Protein AF-A0AAG5D6Y2-F1 (afdb_monomer)

Solvent-accessible surface area (backbone atoms only — not comparable to full-atom values): 8349 Å² total; per-residue (Å²): 142,78,93,64,73,73,86,70,53,48,80,87,47,42,68,57,53,52,48,53,50,50,51,51,41,49,52,50,24,51,50,37,39,50,55,30,69,47,37,72,79,69,50,80,81,56,93,54,60,69,62,50,52,51,52,35,51,52,36,42,52,52,19,51,51,40,44,53,51,39,50,43,47,49,50,18,63,74,70,66,37,70,65,39,50,49,53,50,49,64,62,44,51,61,53,52,54,52,49,53,51,50,40,53,53,24,59,74,66,68,40,66,67,53,39,52,53,41,51,55,52,47,52,53,54,50,51,52,50,52,51,52,50,50,54,51,51,39,62,73,68,50,58,68,67,63,67,75,77,117

Secondary structure (DSSP, 8-state):
----SSTT-TTTTHHHHHHHHHHHHHHHHHHHHHHHHTHHHH-TT-S-HHHHHHHHHHHHHHHHHHHHHHHHHHHHHHTT-HHHHHHHHHHHHHHHHHHHHHHHHHHHTT-HHHHHHHHHHHHHHHHHHHHHHHHHHHHHTTHHHHTT--

pLDDT: mean 76.4, std 13.37, range [36.5, 89.31]

Nearest PDB structures (foldseek):
  8e0m-assembly4_L  TM=3.903E-01  e=5.430E+00  synthetic construct

Mean predicted aligned error: 10.42 Å

Structure (mmCIF, N/CA/C/O backbone):
data_AF-A0AAG5D6Y2-F1
#
_entry.id   AF-A0AAG5D6Y2-F1
#
loop_
_atom_site.group_PDB
_atom_site.id
_atom_site.type_symbol
_atom_site.label_atom_id
_atom_site.label_alt_id
_atom_site.label_comp_id
_atom_site.label_asym_id
_atom_site.label_entity_id
_atom_site.label_seq_id
_atom_site.pdbx_PDB_ins_code
_atom_site.Cartn_x
_atom_site.Cartn_y
_atom_site.Cartn_z
_atom_site.occupancy
_atom_site.B_iso_or_equiv
_atom_site.auth_seq_id
_atom_site.auth_comp_id
_atom_site.auth_asym_id
_atom_site.auth_atom_id
_atom_site.pdbx_PDB_model_num
ATOM 1 N N . MET A 1 1 ? -19.504 28.503 19.263 1.00 38.84 1 MET A N 1
ATOM 2 C CA . MET A 1 1 ? -20.281 27.259 19.087 1.00 38.84 1 MET A CA 1
ATOM 3 C C . MET A 1 1 ? -20.469 27.058 17.596 1.00 38.84 1 MET A C 1
ATOM 5 O O . MET A 1 1 ? -21.255 27.779 17.007 1.00 38.84 1 MET A O 1
ATOM 9 N N . MET A 1 2 ? -19.672 26.194 16.969 1.00 37.72 2 MET A N 1
ATOM 10 C CA . MET A 1 2 ? -19.837 25.834 15.558 1.00 37.72 2 MET A CA 1
ATOM 11 C C . MET A 1 2 ? -19.792 24.311 15.449 1.00 37.72 2 MET A C 1
ATOM 13 O O . MET A 1 2 ? -18.806 23.677 15.823 1.00 37.72 2 MET A O 1
ATOM 17 N N . GLU A 1 3 ? -20.906 23.756 14.985 1.00 42.69 3 GLU A N 1
ATOM 18 C CA . GLU A 1 3 ? -21.151 22.354 14.658 1.00 42.69 3 GLU A CA 1
ATOM 19 C C . GLU A 1 3 ? -20.291 21.901 13.465 1.00 42.69 3 GLU A C 1
ATOM 21 O O . GLU A 1 3 ? -20.767 21.779 12.343 1.00 42.69 3 GLU A O 1
ATOM 26 N N . GLN A 1 4 ? -19.001 21.643 13.683 1.00 46.47 4 GLN A N 1
ATOM 27 C CA . GLN A 1 4 ? -18.172 20.901 12.715 1.00 46.47 4 GLN A CA 1
ATOM 28 C C . GLN A 1 4 ? -17.955 19.435 13.118 1.00 46.47 4 GLN A C 1
ATOM 30 O O . GLN A 1 4 ? -17.362 18.662 12.370 1.00 46.47 4 GLN A O 1
ATOM 35 N N . SER A 1 5 ? -18.456 19.019 14.284 1.00 46.16 5 SER A N 1
ATOM 36 C CA . SER A 1 5 ? -18.254 17.671 14.822 1.00 46.16 5 SER A CA 1
ATOM 37 C C . SER A 1 5 ? -19.112 16.582 14.167 1.00 46.16 5 SER A C 1
ATOM 39 O O . SER A 1 5 ? -18.811 15.411 14.372 1.00 46.16 5 SER A O 1
ATOM 41 N N . SER A 1 6 ? -20.135 16.921 13.370 1.00 45.78 6 SER A N 1
ATOM 42 C CA . SER A 1 6 ? -21.032 15.926 12.751 1.00 45.78 6 SER A CA 1
ATOM 43 C C . SER A 1 6 ? -20.632 15.496 11.334 1.00 45.78 6 SER A C 1
ATOM 45 O O . SER A 1 6 ? -21.024 14.419 10.895 1.00 45.78 6 SER A O 1
ATOM 47 N N . LEU A 1 7 ? -19.823 16.287 10.618 1.00 44.72 7 LEU A N 1
ATOM 48 C CA . LEU A 1 7 ? -19.464 16.018 9.213 1.00 44.72 7 LEU A CA 1
ATOM 49 C C . LEU A 1 7 ? -18.234 15.100 9.064 1.00 44.72 7 LEU A C 1
ATOM 51 O O . LEU A 1 7 ? -18.012 14.508 8.013 1.00 44.72 7 LEU A O 1
ATOM 55 N N . LEU A 1 8 ? -17.464 14.936 10.144 1.00 48.75 8 LEU A N 1
ATOM 56 C CA . LEU A 1 8 ? -16.350 13.988 10.284 1.00 48.75 8 LEU A CA 1
ATOM 57 C C . LEU A 1 8 ? -16.664 12.908 11.331 1.00 48.75 8 LEU A C 1
ATOM 59 O O . LEU A 1 8 ? -15.742 12.327 11.908 1.00 48.75 8 LEU A O 1
ATOM 63 N N . ASP A 1 9 ? -17.945 12.616 11.588 1.00 51.03 9 ASP A N 1
ATOM 64 C CA . ASP A 1 9 ? -18.331 11.513 12.472 1.00 51.03 9 ASP A CA 1
ATOM 65 C C . ASP A 1 9 ? -18.184 10.162 11.751 1.00 51.03 9 ASP A C 1
ATOM 67 O O . ASP A 1 9 ? -19.123 9.400 11.527 1.00 51.03 9 ASP A O 1
ATOM 71 N N . PHE A 1 10 ? -16.939 9.854 11.381 1.00 53.50 10 PHE A N 1
ATOM 72 C CA . PHE A 1 10 ? -16.522 8.553 10.876 1.00 53.50 10 PHE A CA 1
ATOM 73 C C . PHE A 1 10 ? -16.744 7.451 11.917 1.00 53.50 10 PHE A C 1
ATOM 75 O O . PHE A 1 10 ? -16.651 6.284 11.564 1.00 53.50 10 PHE A O 1
ATOM 82 N N . SER A 1 11 ? -17.054 7.779 13.178 1.00 54.50 11 SER A N 1
ATOM 83 C CA . SER A 1 11 ? -17.197 6.821 14.277 1.00 54.50 11 SER A CA 1
ATOM 84 C C . SER A 1 11 ? -18.261 5.756 14.020 1.00 54.50 11 SER A C 1
ATOM 86 O O . SER A 1 11 ? -18.034 4.577 14.294 1.00 54.50 11 SER A O 1
ATOM 88 N N . LYS A 1 12 ? -19.393 6.135 13.415 1.00 60.47 12 LYS A N 1
ATOM 89 C CA . LYS A 1 12 ? -20.477 5.188 13.101 1.00 60.47 12 LYS A CA 1
ATOM 90 C C . LYS A 1 12 ? -20.175 4.300 11.889 1.00 60.47 12 LYS A C 1
ATOM 92 O O . LYS A 1 12 ? -20.640 3.166 11.838 1.00 60.47 12 LYS A O 1
ATOM 97 N N . THR A 1 13 ? -19.363 4.773 10.946 1.00 69.06 13 THR A N 1
ATOM 98 C CA . THR A 1 13 ? -19.079 4.098 9.661 1.00 69.06 13 THR A CA 1
ATOM 99 C C . THR A 1 13 ? -17.647 3.574 9.540 1.00 69.06 13 THR A C 1
ATOM 101 O O . THR A 1 13 ? -17.267 3.010 8.514 1.00 69.06 13 THR A O 1
ATOM 104 N N . ILE A 1 14 ? -16.830 3.715 10.584 1.00 74.19 14 ILE A N 1
ATOM 105 C CA . ILE A 1 14 ? -15.409 3.347 10.583 1.00 74.19 14 ILE A CA 1
ATOM 106 C C . ILE A 1 14 ? -15.178 1.866 10.294 1.00 74.19 14 ILE A C 1
ATOM 108 O O . ILE A 1 14 ? -14.229 1.529 9.593 1.00 74.19 14 ILE A O 1
ATOM 112 N N . LYS A 1 15 ? -16.069 0.986 10.774 1.00 71.44 15 LYS A N 1
ATOM 113 C CA . LYS A 1 15 ? -16.028 -0.452 10.489 1.00 71.44 15 LYS A CA 1
ATOM 114 C C . LYS A 1 15 ? -16.158 -0.683 8.984 1.00 71.44 15 LYS A C 1
ATOM 116 O O . LYS A 1 15 ? -15.396 -1.464 8.422 1.00 71.44 15 LYS A O 1
ATOM 121 N N . THR A 1 16 ? -17.053 0.047 8.322 1.00 78.62 16 THR A N 1
ATOM 122 C CA . THR A 1 16 ? -17.253 -0.010 6.870 1.00 78.62 16 THR A CA 1
ATOM 123 C C . THR A 1 16 ? -16.031 0.518 6.125 1.00 78.62 16 THR A C 1
ATOM 125 O O . THR A 1 16 ? -15.533 -0.154 5.230 1.00 78.62 16 THR A O 1
ATOM 128 N N . HIS A 1 17 ? -15.480 1.665 6.530 1.00 80.94 17 HIS A N 1
ATOM 129 C CA . HIS A 1 17 ? -14.277 2.222 5.901 1.00 80.94 17 HIS A CA 1
ATOM 130 C C . HIS A 1 17 ? -13.044 1.326 6.072 1.00 80.94 17 HIS A C 1
ATOM 132 O O . HIS A 1 17 ? -12.303 1.111 5.115 1.00 80.94 17 HIS A O 1
ATOM 138 N N . ALA A 1 18 ? -12.852 0.747 7.257 1.00 79.75 18 ALA A N 1
ATOM 139 C CA . ALA A 1 18 ? -11.794 -0.224 7.513 1.00 79.75 18 ALA A CA 1
ATOM 140 C C . ALA A 1 18 ? -11.995 -1.516 6.702 1.00 79.75 18 ALA A C 1
ATOM 142 O O . ALA A 1 18 ? -11.033 -2.069 6.175 1.00 79.75 18 ALA A O 1
ATOM 143 N N . THR A 1 19 ? -13.243 -1.956 6.517 1.00 81.88 19 THR A N 1
ATOM 144 C CA . THR A 1 19 ? -13.561 -3.105 5.655 1.00 81.88 19 THR A CA 1
ATOM 145 C C . THR A 1 19 ? -13.241 -2.807 4.190 1.00 81.88 19 THR A C 1
ATOM 147 O O . THR A 1 19 ? -12.573 -3.609 3.545 1.00 81.88 19 THR A O 1
ATOM 150 N N . ILE A 1 20 ? -13.644 -1.639 3.674 1.00 84.19 20 ILE A N 1
ATOM 151 C CA . ILE A 1 20 ? -13.327 -1.194 2.304 1.00 84.19 20 ILE A CA 1
ATOM 152 C C . ILE A 1 20 ? -11.814 -1.175 2.092 1.00 84.19 20 ILE A C 1
ATOM 154 O O . ILE A 1 20 ? -11.311 -1.703 1.105 1.00 84.19 20 ILE A O 1
ATOM 158 N N . ILE A 1 21 ? -11.079 -0.615 3.048 1.00 85.69 21 ILE A N 1
ATOM 159 C CA . ILE A 1 21 ? -9.622 -0.595 3.024 1.00 85.69 21 ILE A CA 1
ATOM 160 C C . ILE A 1 21 ? -9.031 -2.013 3.017 1.00 85.69 21 ILE A C 1
ATOM 162 O O . ILE A 1 21 ? -8.111 -2.285 2.246 1.00 85.69 21 ILE A O 1
ATOM 166 N N . GLY A 1 22 ? -9.561 -2.923 3.836 1.00 84.06 22 GLY A N 1
ATOM 167 C CA . GLY A 1 22 ? -9.148 -4.325 3.837 1.00 84.06 22 GLY A CA 1
ATOM 168 C C . GLY A 1 22 ? -9.358 -4.989 2.475 1.00 84.06 22 GLY A C 1
ATOM 169 O O . GLY A 1 22 ? -8.452 -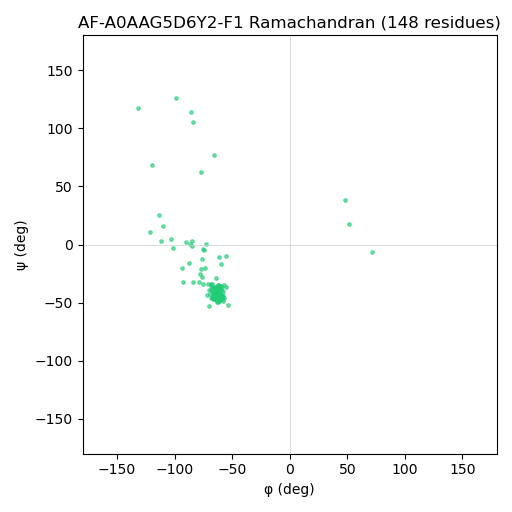5.648 1.971 1.00 84.06 22 GLY A O 1
ATOM 170 N N . VAL A 1 23 ? -10.510 -4.755 1.839 1.00 85.81 23 VAL A N 1
ATOM 171 C CA . VAL A 1 23 ? -10.802 -5.245 0.482 1.00 85.81 23 VAL A CA 1
ATOM 172 C C . VAL A 1 23 ? -9.816 -4.670 -0.539 1.00 85.81 23 VAL A C 1
ATOM 174 O O . VAL A 1 23 ? -9.295 -5.419 -1.364 1.00 85.81 23 VAL A O 1
ATOM 177 N N . LEU A 1 24 ? -9.501 -3.373 -0.463 1.00 86.56 24 LEU A N 1
ATOM 178 C CA . LEU A 1 24 ? -8.519 -2.735 -1.348 1.00 86.56 24 LEU A CA 1
ATOM 179 C C . LEU A 1 24 ? -7.112 -3.329 -1.183 1.00 86.56 24 LEU A C 1
ATOM 181 O O . LEU A 1 24 ? -6.428 -3.556 -2.180 1.00 86.56 24 LEU A O 1
ATOM 185 N N . LEU A 1 25 ? -6.686 -3.626 0.049 1.00 85.12 25 LEU A N 1
ATOM 186 C CA . LEU A 1 25 ? -5.397 -4.275 0.320 1.00 85.12 25 LEU A CA 1
ATOM 187 C C . LEU A 1 25 ? -5.332 -5.700 -0.244 1.00 85.12 25 LEU A C 1
ATOM 189 O O . LEU A 1 25 ? -4.334 -6.077 -0.864 1.00 85.12 25 LEU A O 1
ATOM 193 N N . VAL A 1 26 ? -6.408 -6.476 -0.082 1.00 87.06 26 VAL A N 1
ATOM 194 C CA . VAL A 1 26 ? -6.519 -7.820 -0.667 1.00 87.06 26 VAL A CA 1
ATOM 195 C C . VAL A 1 26 ? -6.462 -7.744 -2.191 1.00 87.06 26 VAL A C 1
ATOM 197 O O . VAL A 1 26 ? -5.680 -8.467 -2.806 1.00 87.06 26 VAL A O 1
ATOM 200 N N . LEU A 1 27 ? -7.221 -6.832 -2.804 1.00 87.44 27 LEU A N 1
ATOM 201 C CA . LEU A 1 27 ? -7.224 -6.650 -4.254 1.00 87.44 27 LEU A CA 1
ATOM 202 C C . LEU A 1 27 ? -5.844 -6.231 -4.780 1.00 87.44 27 LEU A C 1
ATOM 204 O O . LEU A 1 27 ? -5.380 -6.768 -5.786 1.00 87.44 27 LEU A O 1
ATOM 208 N N . SER A 1 28 ? -5.165 -5.320 -4.079 1.00 84.25 28 SER A N 1
ATOM 209 C CA . SER A 1 28 ? -3.797 -4.897 -4.396 1.00 84.25 28 SER A CA 1
ATOM 210 C C . SER A 1 28 ? -2.806 -6.062 -4.312 1.00 84.25 28 SER A C 1
ATOM 212 O O . SER A 1 28 ? -1.989 -6.262 -5.214 1.00 84.25 28 SER A O 1
ATOM 214 N N . THR A 1 29 ? -2.925 -6.896 -3.276 1.00 85.75 29 THR A N 1
ATOM 215 C CA . THR A 1 29 ? -2.089 -8.091 -3.098 1.00 85.75 29 THR A CA 1
ATOM 216 C C . THR A 1 29 ? -2.301 -9.092 -4.229 1.00 85.75 29 THR A C 1
ATOM 218 O O . THR A 1 29 ? -1.326 -9.518 -4.846 1.00 85.75 29 THR A O 1
ATOM 221 N N . ILE A 1 30 ? -3.558 -9.424 -4.545 1.00 87.56 30 ILE A N 1
ATOM 222 C CA . ILE A 1 30 ? -3.894 -10.340 -5.643 1.00 87.56 30 ILE A CA 1
ATOM 223 C C . ILE A 1 30 ? -3.351 -9.790 -6.960 1.00 87.56 30 ILE A C 1
ATOM 225 O O . ILE A 1 30 ? -2.676 -10.511 -7.684 1.00 87.56 30 ILE A O 1
ATOM 229 N N . SER A 1 31 ? -3.574 -8.505 -7.240 1.00 85.31 31 SER A N 1
ATOM 230 C CA . SER A 1 31 ? -3.107 -7.871 -8.477 1.00 85.31 31 SER A CA 1
ATOM 231 C C . SER A 1 31 ? -1.583 -7.918 -8.594 1.00 85.31 31 SER A C 1
ATOM 233 O O . SER A 1 31 ? -1.060 -8.298 -9.636 1.00 85.31 31 SER A O 1
ATOM 235 N N . THR A 1 32 ? -0.860 -7.604 -7.514 1.00 83.62 32 THR A N 1
ATOM 236 C CA . THR A 1 32 ? 0.613 -7.656 -7.488 1.00 83.62 32 THR A CA 1
ATOM 237 C C . THR A 1 32 ? 1.119 -9.080 -7.719 1.00 83.62 32 THR A C 1
ATOM 239 O O . THR A 1 32 ? 2.064 -9.291 -8.476 1.00 83.62 32 THR A O 1
ATOM 242 N N . PHE A 1 33 ? 0.469 -10.071 -7.104 1.00 82.56 33 PHE A N 1
ATOM 243 C CA . PHE A 1 33 ? 0.852 -11.472 -7.242 1.00 82.56 33 PHE A CA 1
ATOM 244 C C . PHE A 1 33 ? 0.559 -12.010 -8.647 1.00 82.56 33 PHE A C 1
ATOM 246 O O . PHE A 1 33 ? 1.406 -12.672 -9.237 1.00 82.56 33 PHE A O 1
ATOM 253 N N . VAL A 1 34 ? -0.603 -11.672 -9.216 1.00 84.88 34 VAL A N 1
ATOM 254 C CA . VAL A 1 34 ? -0.977 -12.023 -10.593 1.00 84.88 34 VAL A CA 1
ATOM 255 C C . VAL A 1 34 ? -0.018 -11.382 -11.590 1.00 84.88 34 VAL A C 1
ATOM 257 O O . VAL A 1 34 ? 0.418 -12.068 -12.508 1.00 84.88 34 VAL A O 1
ATOM 260 N N . LEU A 1 35 ? 0.366 -10.116 -11.405 1.00 83.19 35 LEU A N 1
ATOM 261 C CA . LEU A 1 35 ? 1.349 -9.452 -12.268 1.00 83.19 35 LEU A CA 1
ATOM 262 C C . LEU A 1 35 ? 2.739 -10.098 -12.172 1.00 83.19 35 LEU A C 1
ATOM 264 O O . LEU A 1 35 ? 3.402 -10.257 -13.192 1.00 83.19 35 LEU A O 1
ATOM 268 N N . GLY A 1 36 ? 3.166 -10.509 -10.974 1.00 81.44 36 GLY A N 1
ATOM 269 C CA . GLY A 1 36 ? 4.441 -11.206 -10.781 1.00 81.44 36 GLY A CA 1
ATOM 270 C C . GLY A 1 36 ? 4.442 -12.623 -11.360 1.00 81.44 36 GLY A C 1
ATOM 271 O O . GLY A 1 36 ? 5.427 -13.041 -11.963 1.00 81.44 36 GLY A O 1
ATOM 272 N N . ALA A 1 37 ? 3.330 -13.349 -11.220 1.00 79.88 37 ALA A N 1
ATOM 273 C CA . ALA A 1 37 ? 3.164 -14.706 -11.741 1.00 79.88 37 ALA A CA 1
ATOM 274 C C . ALA A 1 37 ? 2.941 -14.737 -13.261 1.00 79.88 37 ALA A C 1
ATOM 276 O O . ALA A 1 37 ? 3.405 -15.650 -13.934 1.00 79.88 37 ALA A O 1
ATOM 277 N N . SER A 1 38 ? 2.265 -13.727 -13.811 1.00 81.06 38 SER A N 1
ATOM 278 C CA . SER A 1 38 ? 2.009 -13.603 -15.255 1.00 81.06 38 SER A CA 1
ATOM 279 C C . SER A 1 38 ? 3.171 -12.947 -16.001 1.00 81.06 38 SER A C 1
ATOM 281 O O . SER A 1 38 ? 3.071 -12.710 -17.200 1.00 81.06 38 SER A O 1
ATOM 283 N N . TRP A 1 39 ? 4.269 -12.637 -15.308 1.00 75.25 39 TRP A N 1
ATOM 284 C CA . TRP A 1 39 ? 5.426 -11.969 -15.894 1.00 75.25 39 TRP A CA 1
ATOM 285 C C . TRP A 1 39 ? 6.041 -12.774 -17.045 1.00 75.25 39 TRP A C 1
ATOM 287 O O . TRP A 1 39 ? 6.385 -12.199 -18.076 1.00 75.25 39 TRP A O 1
ATOM 297 N N . ASP A 1 40 ? 6.076 -14.104 -16.920 1.00 69.62 40 ASP A N 1
ATOM 298 C CA . ASP A 1 40 ? 6.588 -15.001 -17.964 1.00 69.62 40 ASP A CA 1
ATOM 299 C C . ASP A 1 40 ? 5.745 -14.942 -19.253 1.00 69.62 40 ASP A C 1
ATOM 301 O O . ASP A 1 40 ? 6.288 -15.092 -20.343 1.00 69.62 40 ASP A O 1
ATOM 305 N N . LEU A 1 41 ? 4.443 -14.636 -19.148 1.00 69.19 41 LEU A N 1
ATOM 306 C CA . LEU A 1 41 ? 3.548 -14.436 -20.300 1.00 69.19 41 LEU A CA 1
ATOM 307 C C . LEU A 1 41 ? 3.744 -13.065 -20.971 1.00 69.19 41 LEU A C 1
ATOM 309 O O . LEU A 1 41 ? 3.356 -12.872 -22.118 1.00 69.19 41 LEU A O 1
ATOM 313 N N . ILE A 1 42 ? 4.312 -12.094 -20.251 1.00 66.12 42 ILE A N 1
ATOM 314 C CA . ILE A 1 42 ? 4.513 -10.714 -20.722 1.00 66.12 42 ILE A CA 1
ATOM 315 C C . ILE A 1 42 ? 5.901 -10.555 -21.364 1.00 66.12 42 ILE A C 1
ATOM 317 O O . ILE A 1 42 ? 6.078 -9.767 -22.293 1.00 66.12 42 ILE A O 1
ATOM 321 N N . VAL A 1 43 ? 6.895 -11.302 -20.878 1.00 64.69 43 VAL A N 1
ATOM 322 C CA . VAL A 1 43 ? 8.315 -11.150 -21.246 1.00 64.69 43 VAL A CA 1
ATOM 323 C C . VAL A 1 43 ? 8.741 -11.995 -22.450 1.00 64.69 43 VAL A C 1
ATOM 325 O O . VAL A 1 43 ? 9.882 -11.876 -22.895 1.00 64.69 43 VAL A O 1
ATOM 328 N N . GLU A 1 44 ? 7.823 -12.738 -23.074 1.00 58.25 44 GLU A N 1
ATOM 329 C CA . GLU A 1 44 ? 8.079 -13.571 -24.265 1.00 58.25 44 GLU A CA 1
ATOM 330 C C . GLU A 1 44 ? 8.705 -12.796 -25.457 1.00 58.25 44 GLU A C 1
ATOM 332 O O . GLU A 1 44 ? 9.202 -13.398 -26.405 1.00 58.25 44 GLU A O 1
ATOM 337 N N . HIS A 1 45 ? 8.773 -11.457 -25.398 1.00 56.22 45 HIS A N 1
ATOM 338 C CA . HIS A 1 45 ? 9.330 -10.596 -26.448 1.00 56.22 45 HIS A CA 1
ATOM 339 C C . HIS A 1 45 ? 10.511 -9.681 -26.045 1.00 56.22 45 HIS A C 1
ATOM 341 O O . HIS A 1 45 ? 10.873 -8.782 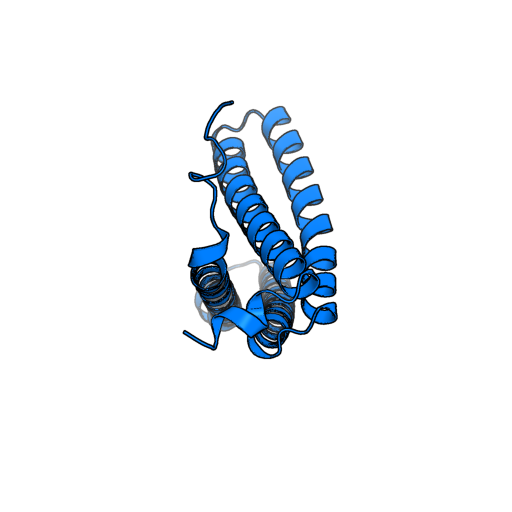-26.805 1.00 56.22 45 HIS A O 1
ATOM 347 N N . SER A 1 46 ? 11.123 -9.852 -24.865 1.00 56.91 46 SER A N 1
ATOM 348 C CA . SER A 1 46 ? 12.163 -8.928 -24.366 1.00 56.91 46 SER A CA 1
ATOM 349 C C . SER A 1 46 ? 13.595 -9.440 -24.601 1.00 56.91 46 SER A C 1
ATOM 351 O O . SER A 1 46 ? 13.969 -10.513 -24.134 1.00 56.91 46 SER A O 1
ATOM 353 N N . THR A 1 47 ? 14.444 -8.627 -25.240 1.00 59.97 47 THR A N 1
ATOM 354 C CA . THR A 1 47 ? 15.875 -8.911 -25.483 1.00 59.97 47 THR A CA 1
ATOM 355 C C . THR A 1 47 ? 16.767 -8.759 -24.242 1.00 59.97 47 THR A C 1
ATOM 357 O O . THR A 1 47 ? 17.958 -9.052 -24.310 1.00 59.97 47 THR A O 1
ATOM 360 N N . ASN A 1 48 ? 16.219 -8.318 -23.102 1.00 68.12 48 ASN A N 1
ATOM 361 C CA . ASN A 1 48 ? 16.976 -8.006 -21.887 1.00 68.12 48 ASN A CA 1
ATOM 362 C C . ASN A 1 48 ? 16.532 -8.887 -20.704 1.00 68.12 48 ASN A C 1
ATOM 364 O O . ASN A 1 48 ? 15.894 -8.438 -19.749 1.00 68.12 48 ASN A O 1
ATOM 368 N N . ILE A 1 49 ? 16.845 -10.178 -20.824 1.00 68.25 49 ILE A N 1
ATOM 369 C CA . ILE A 1 49 ? 16.357 -11.265 -19.962 1.00 68.25 49 ILE A CA 1
ATOM 370 C C . ILE A 1 49 ? 16.793 -11.084 -18.496 1.00 68.25 49 ILE A C 1
ATOM 372 O O . ILE A 1 49 ? 16.023 -11.394 -17.587 1.00 68.25 49 ILE A O 1
ATOM 376 N N . ASP A 1 50 ? 17.987 -10.540 -18.247 1.00 74.06 50 ASP A N 1
ATOM 377 C CA . ASP A 1 50 ? 18.524 -10.389 -16.887 1.00 74.06 50 ASP A CA 1
ATOM 378 C C . ASP A 1 50 ? 17.791 -9.299 -16.094 1.00 74.06 50 ASP A C 1
ATOM 380 O O . ASP A 1 50 ? 17.392 -9.517 -14.947 1.00 74.06 50 ASP A O 1
ATOM 384 N N . ASN A 1 51 ? 17.515 -8.156 -16.729 1.00 73.44 51 ASN A N 1
ATOM 385 C CA . ASN A 1 51 ? 16.715 -7.094 -16.120 1.00 73.44 51 ASN A CA 1
ATOM 386 C C . ASN A 1 51 ? 15.261 -7.533 -15.925 1.00 73.44 51 ASN A C 1
ATOM 388 O O . ASN A 1 51 ? 14.667 -7.242 -14.889 1.00 73.44 51 ASN A O 1
ATOM 392 N N . ALA A 1 52 ? 14.702 -8.287 -16.876 1.00 72.12 52 ALA A N 1
ATOM 393 C CA . ALA A 1 52 ? 13.345 -8.805 -16.766 1.00 72.12 52 ALA A CA 1
ATOM 394 C C . ALA A 1 52 ? 13.189 -9.782 -15.586 1.00 72.12 52 ALA A C 1
ATOM 396 O O . ALA A 1 52 ? 12.214 -9.680 -14.839 1.00 72.12 52 ALA A O 1
ATOM 397 N N . LYS A 1 53 ? 14.161 -10.676 -15.358 1.00 76.81 53 LYS A N 1
ATOM 398 C CA . LYS A 1 53 ? 14.174 -11.586 -14.196 1.00 76.81 53 LYS A CA 1
ATOM 399 C C . LYS A 1 53 ? 14.357 -10.847 -12.871 1.00 76.81 53 LYS A C 1
ATOM 401 O O . LYS A 1 53 ? 13.727 -11.205 -11.871 1.00 76.81 53 LYS A O 1
ATOM 406 N N . LEU A 1 54 ? 15.184 -9.798 -12.851 1.00 80.12 54 LEU A N 1
ATOM 407 C CA . LEU A 1 54 ? 15.327 -8.934 -11.679 1.00 80.12 54 LEU A CA 1
ATOM 408 C C . LEU A 1 54 ? 13.989 -8.258 -11.342 1.00 80.12 54 LEU A C 1
ATOM 410 O O . LEU A 1 54 ? 13.546 -8.316 -10.196 1.00 80.12 54 LEU A O 1
ATOM 414 N N . THR A 1 55 ? 13.315 -7.667 -12.333 1.00 79.12 55 THR A N 1
ATOM 415 C CA . THR A 1 55 ? 12.013 -7.012 -12.138 1.00 79.12 55 THR A CA 1
ATOM 416 C C . THR A 1 55 ? 10.949 -7.992 -11.651 1.00 79.12 55 THR A C 1
ATOM 418 O O . THR A 1 55 ? 10.231 -7.661 -10.711 1.00 79.12 55 THR A O 1
ATOM 421 N N . GLN A 1 56 ? 10.897 -9.209 -12.202 1.00 82.25 56 GLN A N 1
ATOM 422 C CA . GLN A 1 56 ? 10.007 -10.276 -11.726 1.00 82.25 56 GLN A CA 1
ATOM 423 C C . GLN A 1 56 ? 10.247 -10.608 -10.254 1.00 82.25 56 GLN A C 1
ATOM 425 O O . GLN A 1 56 ? 9.310 -10.660 -9.458 1.00 82.25 56 GLN A O 1
ATOM 430 N N . THR A 1 57 ? 11.515 -10.801 -9.884 1.00 82.00 57 THR A N 1
ATOM 431 C CA . THR A 1 57 ? 11.909 -11.142 -8.513 1.00 82.00 57 THR A CA 1
ATOM 432 C C . THR A 1 57 ? 11.502 -10.029 -7.551 1.00 82.00 57 THR A C 1
ATOM 434 O O . THR A 1 57 ? 10.908 -10.300 -6.510 1.00 82.00 57 THR A O 1
ATOM 437 N N . ILE A 1 58 ? 11.747 -8.769 -7.924 1.00 84.25 58 ILE A N 1
ATOM 438 C CA . ILE A 1 58 ? 11.314 -7.603 -7.145 1.00 84.25 58 ILE A CA 1
ATOM 439 C C . ILE A 1 58 ? 9.786 -7.587 -7.014 1.00 84.25 58 ILE A C 1
ATOM 441 O O . ILE A 1 58 ? 9.282 -7.394 -5.909 1.00 84.25 58 ILE A O 1
ATOM 445 N N . LEU A 1 59 ? 9.043 -7.837 -8.097 1.00 83.31 59 LEU A N 1
ATOM 446 C CA . LEU A 1 59 ? 7.578 -7.851 -8.074 1.00 83.31 59 LEU A CA 1
ATOM 447 C C . LEU A 1 59 ? 7.025 -8.925 -7.131 1.00 83.31 59 LEU A C 1
ATOM 449 O O . LEU A 1 59 ? 6.109 -8.653 -6.357 1.00 83.31 59 LEU A O 1
ATOM 453 N N . LEU A 1 60 ? 7.604 -10.128 -7.159 1.00 84.00 60 LEU A N 1
ATOM 454 C CA . LEU A 1 60 ? 7.216 -11.232 -6.281 1.00 84.00 60 LEU A CA 1
ATOM 455 C C . LEU A 1 60 ? 7.543 -10.936 -4.815 1.00 84.00 60 LEU A C 1
ATOM 457 O O . LEU A 1 60 ? 6.709 -11.187 -3.945 1.00 84.00 60 LEU A O 1
ATOM 461 N N . VAL A 1 61 ? 8.714 -10.356 -4.530 1.00 87.00 61 VAL A N 1
ATOM 462 C CA . VAL A 1 61 ? 9.093 -9.940 -3.169 1.00 87.00 61 VAL A CA 1
ATOM 463 C C . VAL A 1 61 ? 8.140 -8.862 -2.650 1.00 87.00 61 VAL A C 1
ATOM 465 O O . VAL A 1 61 ? 7.640 -8.973 -1.530 1.00 87.00 61 VAL A O 1
ATOM 468 N N . VAL A 1 62 ? 7.823 -7.854 -3.466 1.00 84.06 62 VAL A N 1
ATOM 469 C CA . VAL A 1 62 ? 6.844 -6.813 -3.115 1.00 84.06 62 VAL A CA 1
ATOM 470 C C . VAL A 1 62 ? 5.454 -7.421 -2.906 1.00 84.06 62 VAL A C 1
ATOM 472 O O . VAL A 1 62 ? 4.779 -7.084 -1.934 1.00 84.06 62 VAL A O 1
ATOM 475 N N . GLY A 1 63 ? 5.044 -8.370 -3.750 1.00 84.81 63 GLY A N 1
ATOM 476 C CA . GLY A 1 63 ? 3.800 -9.123 -3.586 1.00 84.81 63 GLY A CA 1
ATOM 477 C C . GLY A 1 63 ? 3.745 -9.898 -2.267 1.00 84.81 63 GLY A C 1
ATOM 478 O O . GLY A 1 63 ? 2.735 -9.843 -1.566 1.00 84.81 63 GLY A O 1
ATOM 479 N N . ALA A 1 64 ? 4.838 -10.558 -1.880 1.00 86.06 64 ALA A N 1
ATOM 480 C CA . ALA A 1 64 ? 4.938 -11.276 -0.611 1.00 86.06 64 ALA A CA 1
ATOM 481 C C . ALA A 1 64 ? 4.865 -10.329 0.600 1.00 86.06 64 ALA A C 1
ATOM 483 O O . ALA A 1 64 ? 4.164 -10.620 1.571 1.00 86.06 64 ALA A O 1
ATOM 484 N N . ILE A 1 65 ? 5.529 -9.170 0.531 1.00 87.88 65 ILE A N 1
ATOM 485 C CA . ILE A 1 65 ? 5.438 -8.129 1.566 1.00 87.88 65 ILE A CA 1
ATOM 486 C C . ILE A 1 65 ? 3.998 -7.609 1.676 1.00 87.88 65 ILE A C 1
ATOM 488 O O . ILE A 1 65 ? 3.468 -7.515 2.784 1.00 87.88 65 ILE A O 1
ATOM 492 N N . ASN A 1 66 ? 3.336 -7.340 0.546 1.00 84.81 66 ASN A N 1
ATOM 493 C CA . ASN A 1 66 ? 1.937 -6.902 0.513 1.00 84.81 66 ASN A CA 1
ATOM 494 C C . ASN A 1 66 ? 0.989 -7.957 1.096 1.00 84.81 66 ASN A C 1
ATOM 496 O O . ASN A 1 66 ? 0.058 -7.611 1.826 1.00 84.81 66 ASN A O 1
ATOM 500 N N . LEU A 1 67 ? 1.248 -9.242 0.846 1.00 87.50 67 LEU A N 1
ATOM 501 C CA . LEU A 1 67 ? 0.478 -10.348 1.411 1.00 87.50 67 LEU A CA 1
ATOM 502 C C . LEU A 1 67 ? 0.637 -10.436 2.933 1.00 87.50 67 LEU A C 1
ATOM 504 O O . LEU A 1 67 ? -0.361 -10.545 3.654 1.00 87.50 67 LEU A O 1
ATOM 508 N N . LEU A 1 68 ? 1.871 -10.337 3.435 1.00 87.62 68 LEU A N 1
ATOM 509 C CA . LEU A 1 68 ? 2.141 -10.292 4.873 1.00 87.62 68 LEU A CA 1
ATOM 510 C C . LEU A 1 68 ? 1.453 -9.090 5.522 1.00 87.62 68 LEU A C 1
ATOM 512 O O . LEU A 1 68 ? 0.757 -9.246 6.526 1.00 87.62 68 LEU A O 1
ATOM 516 N N . PHE A 1 69 ? 1.587 -7.909 4.920 1.00 84.75 69 PHE A N 1
ATOM 517 C CA . PHE A 1 69 ? 0.964 -6.687 5.413 1.00 84.75 69 PHE A CA 1
ATOM 518 C C .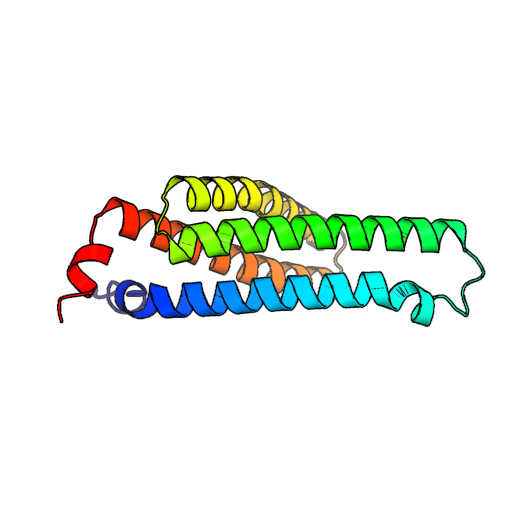 PHE A 1 69 ? -0.564 -6.802 5.459 1.00 84.75 69 PHE A C 1
ATOM 520 O O . PHE A 1 69 ? -1.179 -6.524 6.490 1.00 84.75 69 PHE A O 1
ATOM 527 N N . THR A 1 70 ? -1.172 -7.292 4.379 1.00 87.19 70 THR A N 1
ATOM 528 C CA . THR A 1 70 ? -2.618 -7.521 4.297 1.00 87.19 70 THR A CA 1
ATOM 529 C C . THR A 1 70 ? -3.077 -8.501 5.367 1.00 87.19 70 THR A C 1
ATOM 531 O O . THR A 1 70 ? -4.055 -8.231 6.056 1.00 87.19 70 THR A O 1
ATOM 534 N N . THR A 1 71 ? -2.342 -9.593 5.580 1.00 85.44 71 THR A N 1
ATOM 535 C CA . THR A 1 71 ? -2.670 -10.599 6.601 1.00 85.44 71 THR A CA 1
ATOM 536 C C . THR A 1 71 ? -2.605 -10.012 8.012 1.00 85.44 71 THR A C 1
ATOM 538 O O . THR A 1 71 ? -3.523 -10.214 8.808 1.00 85.44 71 THR A O 1
ATOM 541 N N . ILE A 1 72 ? -1.562 -9.236 8.327 1.00 85.88 72 ILE A N 1
ATOM 542 C CA . ILE 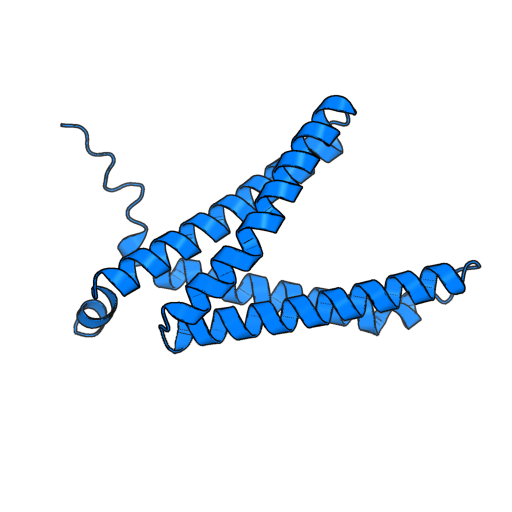A 1 72 ? -1.415 -8.567 9.630 1.00 85.88 72 ILE A CA 1
ATOM 543 C C . ILE A 1 72 ? -2.542 -7.550 9.845 1.00 85.88 72 ILE A C 1
ATOM 545 O O . ILE A 1 72 ? -3.111 -7.495 10.940 1.00 85.88 72 ILE A O 1
ATOM 549 N N . TYR A 1 73 ? -2.897 -6.782 8.811 1.00 85.25 73 TYR A N 1
ATOM 550 C CA . TYR A 1 73 ? -4.015 -5.841 8.857 1.00 85.25 73 TYR A CA 1
ATOM 551 C C . TYR A 1 73 ? -5.340 -6.564 9.127 1.00 85.25 73 TYR A C 1
ATOM 553 O O . TYR A 1 73 ? -6.083 -6.175 10.029 1.00 85.25 73 TYR A O 1
ATOM 561 N N . LEU A 1 74 ? -5.608 -7.657 8.408 1.00 83.25 74 LEU A N 1
ATOM 562 C CA . LEU A 1 74 ? -6.833 -8.448 8.540 1.00 83.25 74 LEU A CA 1
ATOM 563 C C . LEU A 1 74 ? -6.945 -9.098 9.923 1.00 83.25 74 LEU A C 1
ATOM 565 O O . LEU A 1 74 ? -8.006 -9.042 10.543 1.00 83.25 74 LEU A O 1
ATOM 569 N N . ILE A 1 75 ? -5.845 -9.646 10.454 1.00 83.69 75 ILE A N 1
ATOM 570 C CA . ILE A 1 75 ? -5.794 -10.182 11.823 1.00 83.69 75 ILE A CA 1
ATOM 571 C C . ILE A 1 75 ? -6.039 -9.066 12.842 1.00 83.69 75 ILE A C 1
ATOM 573 O O . ILE A 1 75 ? -6.821 -9.251 13.777 1.00 83.69 75 ILE A O 1
ATOM 577 N N . GLY A 1 76 ? -5.395 -7.909 12.668 1.00 80.25 76 GLY A N 1
ATOM 578 C CA . GLY A 1 76 ? -5.580 -6.749 13.538 1.00 80.25 76 GLY A CA 1
ATOM 579 C C . GLY A 1 76 ? -7.022 -6.247 13.545 1.00 80.25 76 GLY A C 1
ATOM 580 O O . GLY A 1 76 ? -7.544 -5.914 14.609 1.00 80.25 76 GLY A O 1
ATOM 581 N N . PHE A 1 77 ? -7.672 -6.263 12.383 1.00 77.25 77 PHE A N 1
ATOM 582 C CA . PHE A 1 77 ? -9.069 -5.885 12.214 1.00 77.25 77 PHE A CA 1
ATOM 583 C C . PHE A 1 77 ? -10.031 -6.908 12.841 1.00 77.25 77 PHE A C 1
ATOM 585 O O . PHE A 1 77 ? -10.844 -6.534 13.686 1.00 77.25 77 PHE A O 1
ATOM 592 N N . LEU A 1 78 ? -9.909 -8.196 12.493 1.00 79.44 78 LEU A N 1
ATOM 593 C CA . LEU A 1 78 ? -10.817 -9.256 12.953 1.00 79.44 78 LEU A CA 1
ATOM 594 C C . LEU A 1 78 ? -10.689 -9.534 14.451 1.00 79.44 78 LEU A C 1
ATOM 596 O O . LEU A 1 78 ? -11.693 -9.628 15.151 1.00 79.44 78 LEU A O 1
ATOM 600 N N . LYS A 1 79 ? -9.458 -9.654 14.964 1.00 78.25 79 LYS A N 1
ATOM 601 C CA . LYS A 1 79 ? -9.217 -9.953 16.385 1.00 78.25 79 LYS A CA 1
ATOM 602 C C . LYS A 1 79 ? -9.174 -8.701 17.269 1.00 78.25 79 LYS A C 1
ATOM 604 O O . LYS A 1 79 ? -8.944 -8.826 18.469 1.00 78.25 79 LYS A O 1
ATOM 609 N N . ARG A 1 80 ? -9.358 -7.502 16.695 1.00 69.50 80 ARG A N 1
ATOM 610 C CA . ARG A 1 80 ? -9.269 -6.194 17.382 1.00 69.50 80 ARG A CA 1
ATOM 611 C C . ARG A 1 80 ? -8.005 -6.055 18.251 1.00 69.50 80 ARG A C 1
ATOM 613 O O . ARG A 1 80 ? -8.032 -5.492 19.347 1.00 69.50 80 ARG A O 1
ATOM 620 N N . ILE A 1 81 ? -6.875 -6.580 17.771 1.00 76.62 81 ILE A N 1
ATOM 621 C CA . ILE A 1 81 ? -5.607 -6.573 18.514 1.00 76.62 81 ILE A CA 1
ATOM 622 C C . ILE A 1 81 ? -4.880 -5.248 18.266 1.00 76.62 81 ILE A C 1
ATOM 624 O O . ILE A 1 81 ? -4.389 -4.975 17.168 1.00 76.62 81 ILE A O 1
ATOM 628 N N . ARG A 1 82 ? -4.738 -4.442 19.327 1.00 73.19 82 ARG A N 1
ATOM 629 C CA . ARG A 1 82 ? -4.084 -3.118 19.289 1.00 73.19 82 ARG A CA 1
ATOM 630 C C . ARG A 1 82 ? -2.637 -3.162 18.767 1.00 73.19 82 ARG A C 1
ATOM 632 O O . ARG A 1 82 ? -2.205 -2.235 18.078 1.00 73.19 82 ARG A O 1
ATOM 639 N N . TRP A 1 83 ? -1.897 -4.231 19.069 1.00 78.69 83 TRP A N 1
ATOM 640 C CA . TRP A 1 83 ? -0.503 -4.408 18.644 1.00 78.69 83 TRP A CA 1
ATOM 641 C C . TRP A 1 83 ? -0.368 -4.547 17.124 1.00 78.69 83 TRP A C 1
ATOM 643 O O . TRP A 1 83 ? 0.461 -3.864 16.531 1.00 78.69 83 TRP A O 1
ATOM 653 N N . CYS A 1 84 ? -1.235 -5.330 16.472 1.00 80.38 84 CYS A N 1
ATOM 654 C CA . CYS A 1 84 ? -1.201 -5.521 15.018 1.00 80.38 84 CYS A CA 1
ATOM 655 C C . CYS A 1 84 ? -1.442 -4.210 14.257 1.00 80.38 84 CYS A C 1
ATOM 657 O O . CYS A 1 84 ? -0.728 -3.906 13.304 1.00 80.38 84 CYS A O 1
ATOM 659 N N . ILE A 1 85 ? -2.396 -3.392 14.714 1.00 78.50 85 ILE A N 1
ATOM 660 C CA . ILE A 1 85 ? -2.675 -2.085 14.097 1.00 78.50 85 ILE A CA 1
ATOM 661 C C . ILE A 1 85 ? -1.519 -1.103 14.320 1.00 78.50 85 ILE A C 1
ATOM 663 O O . ILE A 1 85 ? -1.206 -0.316 13.432 1.00 78.50 85 ILE A O 1
ATOM 667 N N . THR A 1 86 ? -0.830 -1.184 15.462 1.00 81.56 86 THR A N 1
ATOM 668 C CA . THR A 1 86 ? 0.372 -0.373 15.713 1.00 81.56 86 THR A CA 1
ATOM 669 C C . THR A 1 86 ? 1.512 -0.761 14.769 1.00 81.56 86 THR A C 1
ATOM 671 O O . THR A 1 86 ? 2.131 0.124 14.188 1.00 81.56 86 THR A O 1
ATOM 674 N N . VAL A 1 87 ? 1.739 -2.060 14.544 1.00 84.50 87 VAL A N 1
ATOM 675 C CA . VAL A 1 87 ? 2.730 -2.547 13.566 1.00 84.50 87 VAL A CA 1
ATOM 676 C C . VAL A 1 87 ? 2.381 -2.077 12.150 1.00 84.50 87 VAL A C 1
ATOM 678 O O . VAL A 1 87 ? 3.257 -1.581 11.446 1.00 84.50 87 VAL A O 1
ATOM 681 N N . CYS A 1 88 ? 1.104 -2.143 11.755 1.00 82.69 88 CYS A N 1
ATOM 682 C CA . CYS A 1 88 ? 0.662 -1.622 10.457 1.00 82.69 88 CYS A CA 1
ATOM 683 C C . CYS A 1 88 ? 0.963 -0.125 10.317 1.00 82.69 88 CYS A C 1
ATOM 685 O O . CYS A 1 88 ? 1.473 0.316 9.294 1.00 82.69 88 CYS A O 1
ATOM 687 N N . LEU A 1 89 ? 0.685 0.658 11.360 1.00 83.62 89 LEU A N 1
ATOM 688 C CA . LEU A 1 89 ? 0.914 2.100 11.367 1.00 83.62 89 LEU A CA 1
ATOM 689 C C . LEU A 1 89 ? 2.415 2.423 11.245 1.00 83.62 89 LEU A C 1
ATOM 691 O O . LEU A 1 89 ? 2.796 3.258 10.427 1.00 83.62 89 LEU A O 1
ATOM 695 N N . VAL A 1 90 ? 3.269 1.710 11.988 1.00 85.62 90 VAL A N 1
ATOM 696 C CA . VAL A 1 90 ? 4.735 1.847 11.903 1.00 85.62 90 VAL A CA 1
ATOM 697 C C . VAL A 1 90 ? 5.260 1.482 10.516 1.00 85.62 90 VAL A C 1
ATOM 699 O O . VAL A 1 90 ? 6.189 2.126 10.046 1.00 85.62 90 VAL A O 1
ATOM 702 N N . PHE A 1 91 ? 4.666 0.502 9.836 1.00 85.00 91 PHE A N 1
ATOM 703 C CA . PHE A 1 91 ? 5.057 0.145 8.472 1.00 85.00 91 PHE A CA 1
ATOM 704 C C . PHE A 1 91 ? 4.656 1.212 7.437 1.00 85.00 91 PHE A C 1
ATOM 706 O O . PHE A 1 91 ? 5.378 1.457 6.474 1.00 85.00 91 PHE A O 1
ATOM 713 N N . VAL A 1 92 ? 3.523 1.885 7.644 1.00 84.00 92 VAL A N 1
ATOM 714 C CA . VAL A 1 92 ? 2.951 2.834 6.672 1.00 84.00 92 VAL A CA 1
ATOM 715 C C . VAL A 1 92 ? 3.566 4.227 6.788 1.00 84.00 92 VAL A C 1
ATOM 717 O O . VAL A 1 92 ? 3.708 4.908 5.772 1.00 84.00 92 VAL A O 1
ATOM 720 N N . ILE A 1 93 ? 3.968 4.655 7.993 1.00 85.06 93 ILE A N 1
ATOM 721 C CA . ILE A 1 93 ? 4.600 5.971 8.207 1.00 85.06 93 ILE A CA 1
ATOM 722 C C . ILE A 1 93 ? 5.823 6.180 7.289 1.00 85.06 93 ILE A C 1
ATOM 724 O O . ILE A 1 93 ? 5.848 7.194 6.592 1.00 85.06 93 ILE A O 1
ATOM 728 N N . PRO A 1 94 ? 6.817 5.270 7.227 1.00 86.62 94 PRO A N 1
ATOM 729 C CA . PRO A 1 94 ? 7.967 5.425 6.340 1.00 86.62 94 PRO A CA 1
ATOM 730 C C . PRO A 1 94 ? 7.563 5.558 4.871 1.00 86.62 94 PRO A C 1
ATOM 732 O O . PRO A 1 94 ? 8.097 6.411 4.166 1.00 86.62 94 PRO A O 1
ATOM 735 N N . GLY A 1 95 ? 6.581 4.770 4.421 1.00 84.00 95 GLY A N 1
ATOM 736 C CA . GLY A 1 95 ? 6.049 4.860 3.060 1.00 84.00 95 GLY A CA 1
ATOM 737 C C . GLY A 1 95 ? 5.427 6.226 2.769 1.00 84.00 95 GLY A C 1
ATOM 738 O O . GLY A 1 95 ? 5.695 6.822 1.730 1.00 84.00 95 GLY A O 1
ATOM 739 N N . PHE A 1 96 ? 4.669 6.774 3.720 1.00 84.75 96 PHE A N 1
ATOM 740 C CA . PHE A 1 96 ? 4.092 8.113 3.604 1.00 84.75 96 PHE A CA 1
ATOM 741 C C . PHE A 1 96 ? 5.164 9.212 3.531 1.00 84.75 96 PHE A C 1
ATOM 743 O O . PHE A 1 96 ? 5.044 10.139 2.730 1.00 84.75 96 PHE A O 1
ATOM 750 N N . VAL A 1 97 ? 6.246 9.087 4.307 1.00 88.56 97 VAL A N 1
ATOM 751 C CA . VAL A 1 97 ? 7.391 10.014 4.251 1.00 88.56 97 VAL A CA 1
ATOM 752 C C . VAL A 1 97 ? 8.103 9.929 2.898 1.00 88.56 97 VAL A C 1
ATOM 754 O O . VAL A 1 97 ? 8.398 10.962 2.296 1.00 88.56 97 VAL A O 1
ATOM 757 N N . LEU A 1 98 ? 8.327 8.719 2.378 1.00 87.06 98 LEU A N 1
ATOM 758 C CA . LEU A 1 98 ? 8.901 8.518 1.043 1.00 87.06 98 LEU A CA 1
ATOM 759 C C . LEU A 1 98 ? 8.004 9.095 -0.062 1.00 87.06 98 LEU A C 1
ATOM 761 O O . LEU A 1 98 ? 8.505 9.677 -1.026 1.00 87.06 98 LEU A O 1
ATOM 765 N N . GLN A 1 99 ? 6.683 8.993 0.084 1.00 84.75 99 GLN A N 1
ATOM 766 C CA . GLN A 1 99 ? 5.727 9.589 -0.849 1.00 84.75 99 GLN A CA 1
ATOM 767 C C . GLN A 1 99 ? 5.773 11.123 -0.808 1.00 84.75 99 GLN A C 1
ATOM 769 O O . GLN A 1 99 ? 5.749 11.765 -1.857 1.00 84.75 99 GLN A O 1
ATOM 774 N N . ALA A 1 100 ? 5.886 11.715 0.384 1.00 85.56 100 ALA A N 1
ATOM 775 C CA . ALA A 1 100 ? 6.052 13.157 0.544 1.00 85.56 100 ALA A CA 1
ATOM 776 C C . ALA A 1 100 ? 7.356 13.649 -0.106 1.00 85.56 100 ALA A C 1
ATOM 778 O O . ALA A 1 100 ? 7.342 14.630 -0.847 1.00 85.56 100 ALA A O 1
ATOM 779 N N . LEU A 1 101 ? 8.464 12.927 0.094 1.00 89.31 101 LEU A N 1
ATOM 780 C CA . LEU A 1 101 ? 9.728 13.196 -0.600 1.00 89.31 101 LEU A CA 1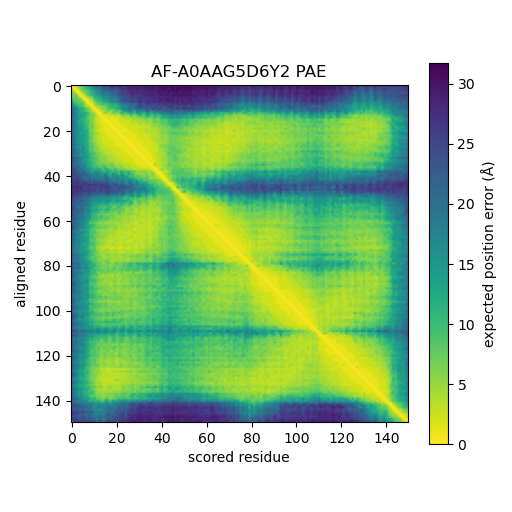
ATOM 781 C C . LEU 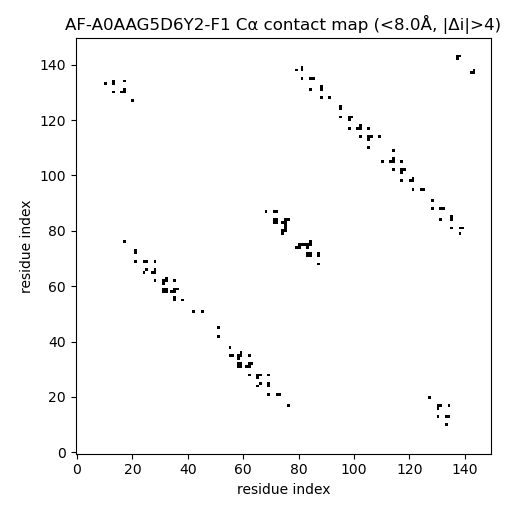A 1 101 ? 9.557 13.101 -2.121 1.00 89.31 101 LEU A C 1
ATOM 783 O O . LEU A 1 101 ? 9.975 14.002 -2.843 1.00 89.31 101 LEU A O 1
ATOM 787 N N . SER A 1 102 ? 8.878 12.062 -2.611 1.00 84.62 102 SER A N 1
ATOM 788 C CA . SER A 1 102 ? 8.606 11.883 -4.044 1.00 84.62 102 SER A CA 1
ATOM 789 C C . SER A 1 102 ? 7.778 13.029 -4.632 1.00 84.62 102 SER A C 1
ATOM 791 O O . SER A 1 102 ? 8.023 13.444 -5.764 1.00 84.62 102 SER A O 1
ATOM 793 N N . LEU A 1 103 ? 6.836 13.590 -3.867 1.00 85.62 103 LEU A N 1
ATOM 794 C CA . LEU A 1 103 ? 6.077 14.774 -4.270 1.00 85.62 103 LEU A CA 1
ATOM 795 C C . LEU A 1 103 ? 6.986 16.006 -4.398 1.00 85.62 103 LEU A C 1
ATOM 797 O O . LEU A 1 103 ? 6.886 16.729 -5.386 1.00 85.62 103 LEU A O 1
ATOM 801 N N . VAL A 1 104 ? 7.906 16.217 -3.449 1.00 88.38 104 VAL A N 1
ATOM 802 C CA . VAL A 1 104 ? 8.891 17.313 -3.514 1.00 88.38 104 VAL A CA 1
ATOM 803 C C . VAL A 1 104 ? 9.796 17.161 -4.738 1.00 88.38 104 VAL A C 1
ATOM 805 O O . VAL A 1 104 ? 9.982 18.123 -5.482 1.00 88.38 104 VAL A O 1
ATOM 808 N N . LEU A 1 105 ? 10.302 15.953 -5.000 1.00 87.06 105 LEU A N 1
ATOM 809 C CA . LEU A 1 105 ? 11.108 15.678 -6.192 1.00 87.06 105 LEU A CA 1
ATOM 810 C C . LEU A 1 105 ? 10.312 15.914 -7.488 1.00 87.06 105 LEU A C 1
ATOM 812 O O . LEU A 1 105 ? 10.837 16.501 -8.435 1.00 87.06 105 LEU A O 1
ATOM 816 N N . ALA A 1 106 ? 9.041 15.508 -7.534 1.00 85.69 106 ALA A N 1
ATOM 817 C CA . ALA A 1 106 ? 8.183 15.714 -8.701 1.00 85.69 106 ALA A CA 1
ATOM 818 C C . ALA A 1 106 ? 7.915 17.202 -8.984 1.00 85.69 106 ALA A C 1
ATOM 820 O O . ALA A 1 106 ? 7.891 17.601 -10.150 1.00 85.69 106 ALA A O 1
ATOM 821 N N . LEU A 1 107 ? 7.765 18.024 -7.938 1.00 86.12 107 LEU A N 1
ATOM 822 C CA . LEU A 1 107 ? 7.619 19.478 -8.067 1.00 86.12 107 LEU A CA 1
ATOM 823 C C . LEU A 1 107 ? 8.876 20.124 -8.662 1.00 86.12 107 LEU A C 1
ATOM 825 O O . LEU A 1 107 ? 8.762 20.984 -9.533 1.00 86.12 107 LEU A O 1
ATOM 829 N N . ILE A 1 108 ? 10.064 19.673 -8.248 1.00 87.56 108 ILE A N 1
ATOM 830 C CA . ILE A 1 108 ? 11.342 20.149 -8.801 1.00 87.56 108 ILE A CA 1
ATOM 831 C C . ILE A 1 108 ? 11.475 19.767 -10.282 1.00 87.56 108 ILE A C 1
ATOM 833 O O . ILE A 1 108 ? 11.963 20.557 -11.083 1.00 87.56 108 ILE A O 1
ATOM 837 N N . SER A 1 109 ? 11.005 18.578 -10.665 1.00 85.06 109 SER A N 1
ATOM 838 C CA . SER A 1 109 ? 11.050 18.103 -12.052 1.00 85.06 109 SER A CA 1
ATOM 839 C C . SER A 1 109 ? 10.019 18.770 -12.986 1.00 85.06 109 SER A C 1
ATOM 841 O O . SER A 1 109 ? 10.024 18.456 -14.177 1.00 85.06 109 SER A O 1
ATOM 843 N N . LEU A 1 110 ? 9.118 19.631 -12.480 1.00 80.44 110 LEU A N 1
ATOM 844 C CA . LEU A 1 110 ? 8.025 20.306 -13.216 1.00 80.44 110 LEU A CA 1
ATOM 845 C C . LEU A 1 110 ? 7.109 19.394 -14.064 1.00 80.44 110 LEU A C 1
ATOM 847 O O . LEU A 1 110 ? 6.359 19.865 -14.921 1.00 80.44 110 LEU A O 1
ATOM 851 N N . SER A 1 111 ? 7.104 18.084 -13.820 1.00 80.50 111 SER A N 1
ATOM 852 C CA . SER A 1 111 ? 6.246 17.163 -14.566 1.00 80.50 111 SER A CA 1
ATOM 853 C C . SER A 1 111 ? 4.842 17.125 -13.967 1.00 80.50 111 SER A C 1
ATOM 855 O O . SER A 1 111 ? 4.605 16.501 -12.929 1.00 80.50 111 SER A O 1
ATOM 857 N N . MET A 1 112 ? 3.889 17.764 -14.650 1.00 82.38 112 MET A N 1
ATOM 858 C CA . MET A 1 112 ? 2.481 17.830 -14.229 1.00 82.38 112 MET A CA 1
ATOM 859 C C . MET A 1 112 ? 1.855 16.449 -13.994 1.00 82.38 112 MET A C 1
ATOM 861 O O . MET A 1 112 ? 1.076 16.275 -13.058 1.00 82.38 112 MET A O 1
ATOM 865 N N . VAL A 1 113 ? 2.225 15.450 -14.802 1.00 84.56 113 VAL A N 1
ATOM 866 C CA . VAL A 1 113 ? 1.698 14.082 -14.679 1.00 84.56 113 VAL A CA 1
ATOM 867 C C . VAL A 1 113 ? 2.174 13.431 -13.378 1.00 84.56 113 VAL A C 1
ATOM 869 O O . VAL A 1 113 ? 1.365 12.866 -12.643 1.00 84.56 113 VAL A O 1
ATOM 872 N N . HIS A 1 114 ? 3.462 13.565 -13.043 1.00 80.81 114 HIS A N 1
ATOM 873 C CA . HIS A 1 114 ? 4.010 13.016 -11.799 1.00 80.81 114 HIS A CA 1
ATOM 874 C C . HIS A 1 114 ? 3.474 13.737 -10.562 1.00 80.81 114 HIS A C 1
ATOM 876 O O . HIS A 1 114 ? 3.223 13.091 -9.546 1.00 80.81 114 HIS A O 1
ATOM 882 N N . ILE A 1 115 ? 3.253 15.052 -10.646 1.00 83.50 115 ILE A N 1
ATOM 883 C CA . ILE A 1 115 ? 2.643 15.827 -9.559 1.00 83.50 115 ILE A CA 1
ATOM 884 C C . ILE A 1 115 ? 1.218 15.330 -9.297 1.00 83.50 115 ILE A C 1
ATOM 886 O O . ILE A 1 115 ? 0.887 15.023 -8.153 1.00 83.50 115 ILE A O 1
ATOM 890 N N . LEU A 1 116 ? 0.393 15.192 -10.341 1.00 87.56 116 LEU A N 1
ATOM 891 C CA . LEU A 1 116 ? -0.993 14.743 -10.195 1.00 87.56 116 LEU A CA 1
ATOM 892 C C . LEU A 1 116 ? -1.074 13.311 -9.647 1.00 87.56 116 LEU A C 1
ATOM 894 O O . LEU A 1 116 ? -1.824 13.051 -8.706 1.00 87.56 116 LEU A O 1
ATOM 898 N N . GLN A 1 117 ? -0.269 12.395 -10.190 1.00 84.00 117 GLN A N 1
ATOM 899 C CA . GLN A 1 117 ? -0.220 11.009 -9.726 1.00 84.00 117 GLN A CA 1
ATOM 900 C C . GLN A 1 117 ? 0.215 10.917 -8.255 1.00 84.00 117 GLN A C 1
ATOM 902 O O . GLN A 1 117 ? -0.424 10.220 -7.461 1.00 84.00 117 GLN A O 1
ATOM 907 N N . ASN A 1 118 ? 1.261 11.652 -7.867 1.00 83.62 118 ASN A N 1
ATOM 908 C CA . ASN A 1 118 ? 1.730 11.667 -6.483 1.00 83.62 118 ASN A CA 1
ATOM 909 C C . ASN A 1 118 ? 0.722 12.324 -5.538 1.00 83.62 118 ASN A C 1
ATOM 911 O O . ASN A 1 118 ? 0.584 11.863 -4.407 1.00 83.62 118 ASN A O 1
ATOM 915 N N . LEU A 1 119 ? -0.019 13.340 -5.988 1.00 86.44 119 LEU A N 1
ATOM 916 C CA . LEU A 1 119 ? -1.056 13.993 -5.188 1.00 86.44 119 LEU A CA 1
ATOM 917 C C . LEU A 1 119 ? -2.225 13.045 -4.887 1.00 86.44 119 LEU A C 1
ATOM 919 O O . LEU A 1 119 ? -2.662 12.948 -3.739 1.00 86.44 119 LEU A O 1
ATOM 923 N N . ILE A 1 120 ? -2.690 12.298 -5.894 1.00 87.19 120 ILE A N 1
ATOM 924 C CA . ILE A 1 120 ? -3.732 11.275 -5.717 1.00 87.19 120 ILE A CA 1
ATOM 925 C C . ILE A 1 120 ? -3.243 10.194 -4.748 1.00 87.19 120 ILE A C 1
ATOM 927 O O . ILE A 1 120 ? -3.938 9.857 -3.788 1.00 87.19 120 ILE A O 1
ATOM 931 N N . SER A 1 121 ? -2.022 9.694 -4.956 1.00 82.94 121 SER A N 1
ATOM 932 C CA . SER A 1 121 ? -1.431 8.672 -4.088 1.00 82.94 121 SER A CA 1
ATOM 933 C C . SER A 1 121 ? -1.264 9.167 -2.647 1.00 82.94 121 SER A C 1
ATOM 935 O O . SER A 1 121 ? -1.535 8.428 -1.703 1.00 82.94 121 SER A O 1
ATOM 937 N N . PHE A 1 122 ? -0.881 10.431 -2.455 1.00 86.56 122 PHE A N 1
ATOM 938 C CA . PHE A 1 122 ? -0.772 11.051 -1.135 1.00 86.56 122 PHE A CA 1
ATOM 939 C C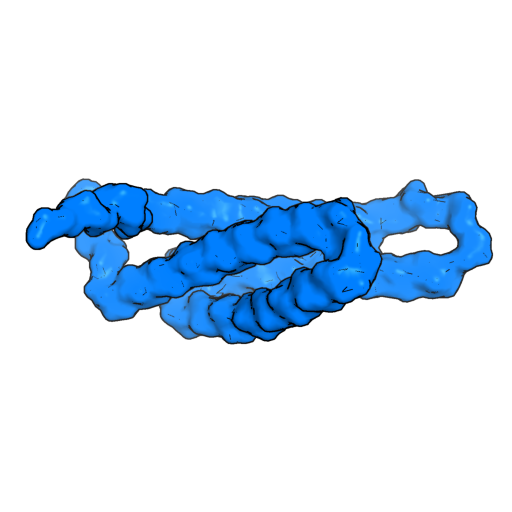 . PHE A 1 122 ? -2.131 11.136 -0.430 1.00 86.56 122 PHE A C 1
ATOM 941 O O . PHE A 1 122 ? -2.226 10.817 0.756 1.00 86.56 122 PHE A O 1
ATOM 948 N N . GLY A 1 123 ? -3.191 11.496 -1.161 1.00 84.62 123 GLY A N 1
ATOM 949 C CA . GLY A 1 123 ? -4.556 11.521 -0.635 1.00 84.62 123 GLY A CA 1
ATOM 950 C C . GLY A 1 123 ? -5.039 10.143 -0.174 1.00 84.62 123 GLY A C 1
ATOM 951 O O . GLY A 1 123 ? -5.562 10.014 0.933 1.00 84.62 123 GLY A O 1
ATOM 952 N N . ILE A 1 124 ? -4.802 9.102 -0.978 1.00 85.50 124 ILE A N 1
ATOM 953 C CA . ILE A 1 124 ? -5.172 7.716 -0.641 1.00 85.50 124 ILE A CA 1
ATOM 954 C C . ILE A 1 124 ? -4.392 7.229 0.588 1.00 85.50 124 ILE A C 1
ATOM 956 O O . ILE A 1 124 ? -4.989 6.713 1.537 1.00 85.50 124 ILE A O 1
ATOM 960 N N . SER A 1 125 ? -3.073 7.438 0.614 1.00 84.31 125 SER A N 1
ATOM 961 C CA . SER A 1 125 ? -2.219 7.050 1.745 1.00 84.31 125 SER A CA 1
ATOM 962 C C . SER A 1 125 ? -2.584 7.804 3.029 1.00 84.31 125 SER A C 1
ATOM 964 O O . SER A 1 125 ? -2.627 7.211 4.109 1.00 84.31 125 SER A O 1
ATOM 966 N N . GLY A 1 126 ? -2.916 9.094 2.922 1.00 83.06 126 GLY A N 1
ATOM 967 C CA . GLY A 1 126 ? -3.408 9.899 4.040 1.00 83.06 126 GLY A CA 1
ATOM 968 C C . GLY A 1 126 ? -4.750 9.394 4.572 1.00 83.06 126 GLY A C 1
ATOM 969 O O . GLY A 1 126 ? -4.915 9.235 5.782 1.00 83.06 126 GLY A O 1
ATOM 970 N N . TYR A 1 127 ? -5.686 9.058 3.683 1.00 85.19 127 TYR A N 1
ATOM 971 C CA . TYR A 1 127 ? -6.969 8.466 4.060 1.00 85.19 127 TYR A CA 1
ATOM 972 C C . TYR A 1 127 ? -6.795 7.129 4.798 1.00 85.19 127 TYR A C 1
ATOM 974 O O . TYR A 1 127 ? -7.400 6.909 5.851 1.00 85.19 127 TYR A O 1
ATOM 982 N N . PHE A 1 128 ? -5.912 6.263 4.300 1.00 83.06 128 PHE A N 1
ATOM 983 C CA . PHE A 1 128 ? -5.590 4.987 4.938 1.00 83.06 128 PHE A CA 1
ATOM 984 C C . PHE A 1 128 ? -5.017 5.171 6.356 1.00 83.06 128 PHE A C 1
ATOM 986 O O . PHE A 1 128 ? -5.454 4.502 7.299 1.00 83.06 128 PHE A O 1
ATOM 993 N N . LEU A 1 129 ? -4.103 6.133 6.538 1.00 84.69 129 LEU A N 1
ATOM 994 C CA . LEU A 1 129 ? -3.567 6.497 7.854 1.00 84.69 129 LEU A CA 1
ATOM 995 C C . LEU A 1 129 ? -4.650 7.019 8.802 1.00 84.69 129 LEU A C 1
ATOM 997 O O . LEU A 1 129 ? -4.682 6.618 9.967 1.00 84.69 129 LEU A O 1
ATOM 1001 N N . LEU A 1 130 ? -5.553 7.874 8.318 1.00 84.50 130 LEU A N 1
ATOM 1002 C CA . LEU A 1 130 ? -6.657 8.392 9.128 1.00 84.50 130 LEU A CA 1
ATOM 1003 C C . LEU A 1 130 ? -7.543 7.255 9.641 1.00 84.50 130 LEU A C 1
ATOM 1005 O O . LEU A 1 130 ? -7.826 7.204 10.839 1.00 84.50 130 LEU A O 1
ATOM 1009 N N . VAL A 1 131 ? -7.923 6.3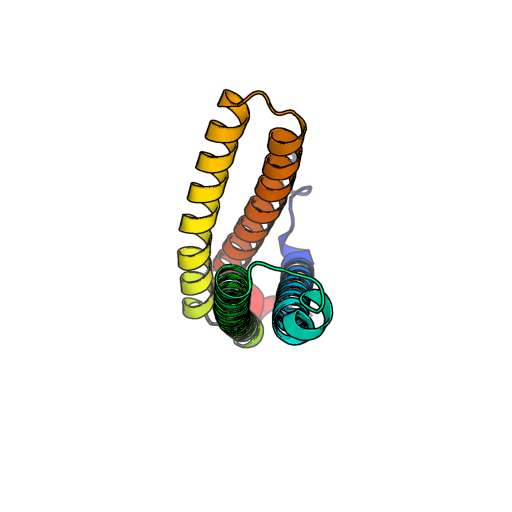07 8.781 1.00 82.81 131 VAL A N 1
ATOM 1010 C CA . VAL A 1 131 ? -8.741 5.161 9.206 1.00 82.81 131 VAL A CA 1
ATOM 1011 C C . VAL A 1 131 ? -7.991 4.279 10.208 1.00 82.81 131 VAL A C 1
ATOM 1013 O O . VAL A 1 131 ? -8.571 3.897 11.225 1.00 82.81 131 VAL A O 1
ATOM 1016 N N . LEU A 1 132 ? -6.697 4.014 10.002 1.00 82.25 132 LEU A N 1
ATOM 1017 C CA . LEU A 1 132 ? -5.873 3.265 10.962 1.00 82.25 132 LEU A CA 1
ATOM 1018 C C . LEU A 1 132 ? -5.799 3.945 12.338 1.00 82.25 132 LEU A C 1
ATOM 1020 O O . LEU A 1 132 ? -5.954 3.286 13.371 1.00 82.25 132 LEU A O 1
ATOM 1024 N N . VAL A 1 133 ? -5.586 5.263 12.365 1.00 83.31 133 VAL A N 1
ATOM 1025 C CA . VAL A 1 133 ? -5.530 6.049 13.606 1.00 83.31 133 VAL A CA 1
ATOM 1026 C C . VAL A 1 133 ? -6.883 6.039 14.318 1.00 83.31 133 VAL A C 1
ATOM 1028 O O . VAL A 1 133 ? -6.933 5.829 15.532 1.00 83.31 133 VAL A O 1
ATOM 1031 N N . GLN A 1 134 ? -7.982 6.209 13.580 1.00 82.38 134 GLN A N 1
ATOM 1032 C CA . GLN A 1 134 ? -9.338 6.177 14.135 1.00 82.38 134 GLN A CA 1
ATOM 1033 C C . GLN A 1 134 ? -9.685 4.794 14.703 1.00 82.38 134 GLN A C 1
ATOM 1035 O O . GLN A 1 134 ? -10.154 4.697 15.838 1.00 82.38 134 GLN A O 1
ATOM 1040 N N . MET A 1 135 ? -9.353 3.717 13.986 1.00 75.25 135 MET A N 1
ATOM 1041 C CA . MET A 1 135 ? -9.502 2.340 14.471 1.00 75.25 135 MET A CA 1
ATOM 1042 C C . MET A 1 135 ? -8.717 2.110 15.767 1.00 75.25 135 MET A C 1
ATOM 1044 O O . MET A 1 135 ? -9.243 1.551 16.733 1.00 75.25 135 MET A O 1
ATOM 1048 N N . ARG A 1 136 ? -7.471 2.598 15.835 1.00 79.69 136 ARG A N 1
ATOM 1049 C CA . ARG A 1 136 ? -6.651 2.523 17.053 1.00 79.69 136 ARG A CA 1
ATOM 1050 C C . ARG A 1 136 ? -7.283 3.289 18.213 1.00 79.69 136 ARG A C 1
ATOM 1052 O O . ARG A 1 136 ? -7.338 2.761 19.325 1.00 79.69 136 ARG A O 1
ATOM 1059 N N . LYS A 1 137 ? -7.773 4.505 17.964 1.00 78.38 137 LYS A N 1
ATOM 1060 C CA . LYS A 1 137 ? -8.424 5.351 18.972 1.00 78.38 137 LYS A CA 1
ATOM 1061 C C . LYS A 1 137 ? -9.687 4.688 19.531 1.00 78.38 137 LYS A C 1
ATOM 1063 O O . LYS A 1 137 ? -9.862 4.643 20.744 1.00 78.38 137 LYS A O 1
ATOM 1068 N N . MET A 1 138 ? -10.523 4.101 18.679 1.00 72.12 138 MET A N 1
ATOM 1069 C CA . MET A 1 138 ? -11.748 3.420 19.117 1.00 72.12 138 MET A CA 1
ATOM 1070 C C . MET A 1 138 ? -11.472 2.150 19.910 1.00 72.12 138 MET A C 1
ATOM 1072 O O . MET A 1 138 ? -12.120 1.908 20.926 1.00 72.12 138 MET A O 1
ATOM 1076 N N . MET A 1 139 ? -10.469 1.369 19.502 1.00 71.88 139 MET A N 1
ATOM 1077 C CA . MET A 1 139 ? -10.020 0.239 20.310 1.00 71.88 139 MET A CA 1
ATOM 1078 C C . MET A 1 139 ? -9.455 0.697 21.653 1.00 71.88 139 MET A C 1
ATOM 1080 O O . MET A 1 139 ? -9.667 -0.000 22.639 1.00 71.88 139 MET A O 1
ATOM 1084 N N . SER A 1 140 ? -8.740 1.829 21.709 1.00 72.75 140 SER A N 1
ATOM 1085 C CA . SER A 1 140 ? -8.222 2.414 22.957 1.00 72.75 140 SER A CA 1
ATOM 1086 C C . SER A 1 140 ? -9.347 2.780 23.924 1.00 72.75 140 SER A C 1
ATOM 1088 O O . SER A 1 140 ? -9.245 2.490 25.113 1.00 72.75 140 SER A O 1
ATOM 1090 N N . ASN A 1 141 ? -10.428 3.351 23.396 1.00 70.94 141 ASN A N 1
ATOM 1091 C CA . ASN A 1 141 ? -11.543 3.875 24.180 1.00 70.94 141 ASN A CA 1
ATOM 1092 C C . ASN A 1 141 ? -12.589 2.814 24.568 1.00 70.94 141 ASN A C 1
ATOM 1094 O O . ASN A 1 141 ? -13.578 3.159 25.198 1.00 70.94 141 ASN A O 1
ATOM 1098 N N . GLY A 1 142 ? -12.428 1.548 24.165 1.00 63.66 142 GLY A N 1
ATOM 1099 C CA . GLY A 1 142 ? -13.371 0.469 24.502 1.00 63.66 142 GLY A CA 1
ATOM 1100 C C . GLY A 1 142 ? -14.731 0.526 23.785 1.00 63.66 142 GLY A C 1
ATOM 1101 O O . GLY A 1 142 ? -15.473 -0.446 23.840 1.00 63.66 142 GLY A O 1
ATOM 1102 N N . LEU A 1 143 ? -15.027 1.592 23.029 1.00 56.31 143 LEU A N 1
ATOM 1103 C CA . LEU A 1 143 ? -16.318 1.835 22.354 1.00 56.31 143 LEU A CA 1
ATOM 1104 C C . LEU A 1 143 ? -16.750 0.763 21.340 1.00 56.31 143 LEU A C 1
ATOM 1106 O O . LEU A 1 143 ? -17.908 0.705 20.938 1.00 56.31 143 LEU A O 1
ATOM 1110 N N . LEU A 1 144 ? -15.827 -0.087 20.899 1.00 53.16 144 LEU A N 1
ATOM 1111 C CA . LEU A 1 144 ? -16.146 -1.190 20.002 1.00 53.16 144 LEU A CA 1
ATOM 1112 C C . LEU A 1 144 ? -16.888 -2.341 20.716 1.00 53.16 144 LEU A C 1
ATOM 1114 O O . LEU A 1 144 ? -17.558 -3.111 20.028 1.00 53.16 144 LEU A O 1
ATOM 1118 N N . ALA A 1 145 ? -16.806 -2.451 22.049 1.00 50.53 145 ALA A N 1
ATOM 1119 C CA . ALA A 1 145 ? -17.544 -3.448 22.834 1.00 50.53 145 ALA A CA 1
ATOM 1120 C C . ALA A 1 145 ? -19.020 -3.062 23.066 1.00 50.53 145 ALA A C 1
ATOM 1122 O O . ALA A 1 145 ? -19.873 -3.939 23.052 1.00 50.53 145 ALA A O 1
ATOM 1123 N N . ASP A 1 146 ? -19.334 -1.766 23.179 1.00 46.81 146 ASP A N 1
ATOM 1124 C CA . ASP A 1 146 ? -20.717 -1.292 23.384 1.00 46.81 146 AS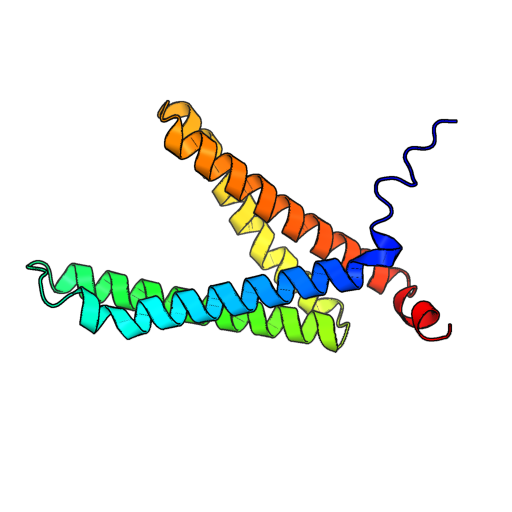P A CA 1
ATOM 1125 C C . ASP A 1 146 ? -21.564 -1.304 22.102 1.00 46.81 146 ASP A C 1
ATOM 1127 O O . ASP A 1 146 ? -22.781 -1.436 22.153 1.00 46.81 146 ASP A O 1
ATOM 1131 N N . SER A 1 147 ? -20.937 -1.219 20.922 1.00 47.97 147 SER A N 1
ATOM 1132 C CA . SER A 1 147 ? -21.656 -1.249 19.632 1.00 47.97 147 SER A CA 1
ATOM 1133 C C . SER A 1 147 ? -22.207 -2.627 19.227 1.00 47.97 147 SER A C 1
ATOM 1135 O O . SER A 1 147 ? -22.740 -2.759 18.130 1.00 47.97 147 SER A O 1
ATOM 1137 N N . GLU A 1 148 ? -22.008 -3.656 20.053 1.00 44.50 148 GLU A N 1
ATOM 1138 C CA . GLU A 1 148 ? -22.512 -5.023 19.840 1.00 44.50 148 GLU A CA 1
ATOM 1139 C C . GLU A 1 148 ? -23.745 -5.336 20.713 1.00 44.50 148 GLU A C 1
ATOM 1141 O O . GLU A 1 148 ? -24.232 -6.462 20.693 1.00 44.50 148 GLU A O 1
ATOM 1146 N N . GLN A 1 149 ? -24.260 -4.350 21.464 1.00 36.50 149 GLN A N 1
ATOM 1147 C CA . GLN A 1 149 ? -25.457 -4.482 22.311 1.00 36.50 149 GLN A CA 1
ATOM 1148 C C . GLN A 1 149 ? -26.695 -3.710 21.810 1.00 36.50 149 GLN A C 1
ATOM 1150 O O . GLN A 1 149 ? -27.647 -3.545 22.572 1.00 36.50 149 GLN A O 1
ATOM 1155 N N . VAL A 1 150 ? -26.723 -3.263 20.548 1.00 37.06 150 VAL A N 1
ATOM 1156 C CA . VAL A 1 150 ? -27.932 -2.686 19.920 1.00 37.06 150 VAL A CA 1
ATOM 1157 C C . VAL A 1 150 ? -28.228 -3.369 18.598 1.00 37.06 150 VAL A C 1
ATOM 1159 O O . VAL A 1 150 ? -27.295 -3.441 17.767 1.00 37.06 150 VAL A O 1
#

Organism: Anopheles atroparvus (NCBI:txid41427)

Sequence (150 aa):
MMEQSSLLDFSKTIKTHATIIGVLLVLSTISTFVLGASWDLIVEHSTNIDNAKLTQTILLVVGAINLLFTTIYLIGFLKRIRWCITVCLVFVIPGFVLQALSLVLALISLSMVHILQNLISFGISGYFLLVLVQMRKMMSNGLLADSEQV

Foldseek 3Di:
DDPPPPVPPCVVVLLVVLVVVLVVLVVVLVVLCCCLVCLVVVCPPDPCVVVSVVVSVVSNVVSVVSVVLSVLSVCCSPVVDLVSLVVNLVVLVVVLVVLVVQLVVCVVVVDPVSNVVSVVVNVVSVSVNVSSVSSSVCSVVVVVVVVVVD

Radius of gyration: 19.23 Å; Cα contacts (8 Å, |Δi|>4): 87; chains: 1; bounding box: 46×42×51 Å